Protein AF-A0A7K2Z9U0-F1 (afdb_monomer_lite)

Sequence (173 aa):
MNDYDVPRGIDVLRVFCGPDGRHGNALGVVRDGRSHPDDASRQQLTRQLGFSETVFVDDPERGRVDIHTPGLRLPFAGHPLVGAAWLLDLEILELAVGDVFARQDGEFTWITARPEWAPPRMFQQYATADEVEALPGPPPGEGWLYAWAWEDEAAGRVRARAFPRRGEGIVED

pLDDT: mean 91.59, std 11.06, range [41.56, 98.62]

Foldseek 3Di:
DDPDDDDPQKDWDFFPADPVRDDGFIEIERNDLVVQVDPVSVLVRLLVRQGQKYKYQNDLVQQEIWMDHNVGTAQDDARNSQVSCVVSVDQWHQGPVGIWGWDDDPPGIDIDDDPVSDDDEAEAEDADLVVQVPDPADDDDDAKYKYKYDPDVVVPDMRIDIHRVPPPPRDDD

Secondary structure (DSSP, 8-state):
--SS---TTEEEEEES--TTS---EEEEEES-GGGS-SHHHHHHHHHHH--SEEEEEEETTTTEEEEE-SS-EES--HHHHHHHHHHHT-SEEEETTEEEEEEEETTEEEEE--GGGSPP-EEEE-S-HHHHHT-SSPPS-SS-EEEEEEEETTTTEEEEEEE---TT-----

Structure (mmCIF, N/CA/C/O backbone):
data_AF-A0A7K2Z9U0-F1
#
_entry.id   AF-A0A7K2Z9U0-F1
#
loop_
_atom_site.group_PDB
_atom_site.id
_atom_site.type_symbol
_atom_site.label_atom_id
_atom_site.label_alt_id
_atom_site.label_comp_id
_atom_site.label_asym_id
_atom_site.label_entity_id
_atom_site.label_seq_id
_atom_site.pdbx_PDB_ins_code
_atom_site.Cartn_x
_atom_site.Cartn_y
_atom_site.Cartn_z
_atom_site.occupancy
_atom_site.B_iso_or_equiv
_atom_site.auth_seq_id
_atom_site.auth_comp_id
_atom_site.auth_asym_id
_atom_site.auth_atom_id
_atom_site.pdbx_PDB_model_num
ATOM 1 N N . MET A 1 1 ? -2.744 -19.989 11.185 1.00 42.38 1 MET A N 1
ATOM 2 C CA . MET A 1 1 ? -2.202 -19.481 12.463 1.00 42.38 1 MET A CA 1
ATOM 3 C C . MET A 1 1 ? -1.191 -18.430 12.051 1.00 42.38 1 MET A C 1
ATOM 5 O O . MET A 1 1 ? -0.433 -18.728 11.143 1.00 42.38 1 MET A O 1
ATOM 9 N N . ASN A 1 2 ? -1.294 -17.194 12.535 1.00 52.12 2 ASN A N 1
ATOM 10 C CA . ASN A 1 2 ? -0.408 -16.131 12.060 1.00 52.12 2 ASN A CA 1
ATOM 11 C C . ASN A 1 2 ? 1.018 -16.437 12.530 1.00 52.12 2 ASN A C 1
ATOM 13 O O . ASN A 1 2 ? 1.211 -16.621 13.727 1.00 52.12 2 ASN A O 1
ATOM 17 N N . ASP A 1 3 ? 1.992 -16.492 11.622 1.00 69.38 3 ASP A N 1
ATOM 18 C CA . ASP A 1 3 ? 3.403 -16.773 11.955 1.00 69.38 3 ASP A CA 1
ATOM 19 C C . ASP A 1 3 ? 4.102 -15.589 12.656 1.00 69.38 3 ASP A C 1
ATOM 21 O O . ASP A 1 3 ? 5.313 -15.599 12.868 1.00 69.38 3 ASP A O 1
ATOM 25 N N . TYR A 1 4 ? 3.344 -14.549 13.005 1.00 79.25 4 TYR A N 1
ATOM 26 C CA . TYR A 1 4 ? 3.833 -13.306 13.578 1.00 79.25 4 TYR A CA 1
ATOM 27 C C . TYR A 1 4 ? 3.432 -13.198 15.049 1.00 79.25 4 TYR A C 1
ATOM 29 O O . TYR A 1 4 ? 2.248 -13.277 15.385 1.00 79.25 4 TYR A O 1
ATOM 37 N N . ASP A 1 5 ? 4.420 -12.970 15.913 1.00 85.75 5 ASP A N 1
ATOM 38 C CA . ASP A 1 5 ? 4.206 -12.617 17.316 1.00 85.75 5 ASP A CA 1
ATOM 39 C C . ASP A 1 5 ? 3.892 -11.117 17.409 1.00 85.75 5 ASP A C 1
ATOM 41 O O . ASP A 1 5 ? 4.792 -10.276 17.428 1.00 85.75 5 ASP A O 1
ATOM 45 N N . VAL A 1 6 ? 2.601 -10.774 17.368 1.00 90.00 6 VAL A N 1
ATOM 46 C CA . VAL A 1 6 ? 2.119 -9.387 17.442 1.00 90.00 6 VAL A CA 1
ATOM 47 C C . VAL A 1 6 ? 1.250 -9.159 18.681 1.00 90.00 6 VAL A C 1
ATOM 49 O O . VAL A 1 6 ? 0.545 -10.074 19.123 1.00 90.00 6 VAL A O 1
ATOM 52 N N . PRO A 1 7 ? 1.245 -7.934 19.244 1.00 90.00 7 PRO A N 1
ATOM 53 C CA . PRO A 1 7 ? 0.339 -7.566 20.325 1.00 90.00 7 PRO A CA 1
ATOM 54 C C . PRO A 1 7 ? -1.133 -7.881 20.024 1.00 90.00 7 PRO A C 1
ATOM 56 O O . PRO A 1 7 ? -1.594 -7.845 18.882 1.00 90.00 7 PRO A O 1
ATOM 59 N N . ARG A 1 8 ? -1.912 -8.137 21.082 1.00 90.56 8 ARG A N 1
ATOM 60 C CA . ARG A 1 8 ? -3.360 -8.362 20.971 1.00 90.56 8 ARG A CA 1
ATOM 61 C C . ARG A 1 8 ? -4.047 -7.158 20.316 1.00 90.56 8 ARG A C 1
ATOM 63 O O . ARG A 1 8 ? -3.760 -6.020 20.664 1.00 90.56 8 ARG A O 1
ATOM 70 N N . GLY A 1 9 ? -5.024 -7.429 19.450 1.00 92.62 9 GLY A N 1
ATOM 71 C CA . GLY A 1 9 ? -5.775 -6.388 18.734 1.00 92.62 9 GLY A CA 1
ATOM 72 C C . GLY A 1 9 ? -5.157 -5.997 17.390 1.00 92.62 9 GLY A C 1
ATOM 73 O O . GLY A 1 9 ? -5.664 -5.082 16.743 1.00 92.62 9 GLY A O 1
ATOM 74 N N . ILE A 1 10 ? -4.101 -6.703 16.977 1.00 96.81 10 ILE A N 1
ATOM 75 C CA . ILE A 1 10 ? -3.460 -6.561 15.675 1.00 96.81 10 ILE A CA 1
ATOM 76 C C . ILE A 1 10 ? -3.668 -7.852 14.884 1.00 96.81 10 ILE A C 1
ATOM 78 O O . ILE A 1 10 ? -3.325 -8.939 15.352 1.00 96.81 10 ILE A O 1
ATOM 82 N N . ASP A 1 11 ? -4.223 -7.730 13.685 1.00 97.06 11 ASP A N 1
ATOM 83 C CA . ASP A 1 11 ? -4.219 -8.798 12.692 1.00 97.06 11 ASP A CA 1
ATOM 84 C C . ASP A 1 11 ? -3.016 -8.614 11.771 1.00 97.06 11 ASP A C 1
ATOM 86 O O . ASP A 1 11 ? -2.611 -7.492 11.468 1.00 97.06 11 ASP A O 1
ATOM 90 N N . VAL A 1 12 ? -2.462 -9.724 11.293 1.00 95.94 12 VAL A N 1
ATOM 91 C CA . VAL A 1 12 ? -1.484 -9.704 10.201 1.00 95.94 12 VAL A CA 1
ATOM 92 C C . VAL A 1 12 ? -2.087 -10.432 9.019 1.00 95.94 12 VAL A C 1
ATOM 94 O O . VAL A 1 12 ? -2.545 -11.567 9.159 1.00 95.94 12 VAL A O 1
ATOM 97 N N . LEU A 1 13 ? -2.120 -9.758 7.877 1.00 94.44 13 LEU A N 1
ATOM 98 C CA . LEU A 1 13 ? -2.610 -10.294 6.615 1.00 94.44 13 LEU A CA 1
ATOM 99 C C . LEU A 1 13 ? -1.431 -10.543 5.680 1.00 94.44 13 LEU A C 1
ATOM 101 O O . LEU A 1 13 ? -0.396 -9.892 5.796 1.00 94.44 13 LEU A O 1
ATOM 105 N N . ARG A 1 14 ? -1.616 -11.426 4.700 1.00 94.12 14 ARG A N 1
ATOM 106 C CA . ARG A 1 14 ? -0.802 -11.431 3.481 1.00 94.12 14 ARG A CA 1
ATOM 107 C C . ARG A 1 14 ? -1.699 -11.081 2.301 1.00 94.12 14 ARG A C 1
ATOM 109 O O . ARG A 1 14 ? -2.626 -11.822 1.982 1.00 94.12 14 ARG A O 1
ATOM 116 N N . VAL A 1 15 ? -1.445 -9.938 1.677 1.00 95.50 15 VAL A N 1
ATOM 117 C CA . VAL A 1 15 ? -2.241 -9.423 0.555 1.00 95.50 15 VAL A CA 1
ATOM 118 C C . VAL A 1 15 ? -1.604 -9.854 -0.766 1.00 95.50 15 VAL A C 1
ATOM 120 O O . VAL A 1 15 ? -0.383 -9.804 -0.899 1.00 95.50 15 VAL A O 1
ATOM 123 N N . PHE A 1 16 ? -2.426 -10.256 -1.742 1.00 94.00 16 PHE A N 1
ATOM 124 C CA . PHE A 1 16 ? -1.996 -10.785 -3.050 1.00 94.00 16 PHE A CA 1
ATOM 125 C C . PHE A 1 16 ? -1.185 -12.089 -2.965 1.00 94.00 16 PHE A C 1
ATOM 127 O O . PHE A 1 16 ? -0.144 -12.240 -3.605 1.00 94.00 16 PHE A O 1
ATOM 134 N N . CYS A 1 17 ? -1.665 -13.039 -2.160 1.00 91.94 17 CYS A N 1
ATOM 135 C CA . CYS A 1 17 ? -1.097 -14.385 -2.105 1.00 91.94 17 CYS A CA 1
ATOM 136 C C . CYS A 1 17 ? -1.397 -15.186 -3.376 1.00 91.94 17 CYS A C 1
ATOM 138 O O . CYS A 1 17 ? -2.425 -14.986 -4.025 1.00 91.94 17 CYS A O 1
ATOM 140 N N . GLY A 1 18 ? -0.521 -16.142 -3.685 1.00 88.56 18 GLY A N 1
ATOM 141 C CA . GLY A 1 18 ? -0.807 -17.182 -4.667 1.00 88.56 18 GLY A CA 1
ATOM 142 C C . GLY A 1 18 ? -1.897 -18.155 -4.184 1.00 88.56 18 GLY A C 1
ATOM 143 O O . GLY A 1 18 ? -2.246 -18.156 -3.000 1.00 88.56 18 GLY A O 1
ATOM 144 N N . PRO A 1 19 ? -2.410 -19.032 -5.068 1.00 86.50 19 PRO A N 1
ATOM 145 C CA . PRO A 1 19 ? -3.456 -20.009 -4.730 1.00 86.50 19 PRO A CA 1
ATOM 146 C C . PRO A 1 19 ? -3.069 -20.996 -3.616 1.00 86.50 19 PRO A C 1
ATOM 148 O O . PRO A 1 19 ? -3.927 -21.609 -2.991 1.00 86.50 19 PRO A O 1
ATOM 151 N N . ASP A 1 20 ? -1.771 -21.169 -3.376 1.00 88.50 20 ASP A N 1
ATOM 152 C CA . ASP A 1 20 ? -1.195 -21.995 -2.314 1.00 88.50 20 ASP A CA 1
ATOM 153 C C . ASP A 1 20 ? -1.015 -21.234 -0.985 1.00 88.50 20 ASP A C 1
ATOM 155 O O . ASP A 1 20 ? -0.434 -21.766 -0.038 1.00 88.50 20 ASP A O 1
ATOM 159 N N . GLY A 1 21 ? -1.485 -19.984 -0.910 1.00 83.88 21 GLY A N 1
ATOM 160 C CA . GLY A 1 21 ? -1.340 -19.104 0.249 1.00 83.88 21 GLY A CA 1
ATOM 161 C C . GLY A 1 21 ? 0.080 -18.574 0.460 1.00 83.88 21 GLY A C 1
ATOM 162 O O . GLY A 1 21 ? 0.344 -17.929 1.475 1.00 83.88 21 GLY A O 1
ATOM 163 N N . ARG A 1 22 ? 1.009 -18.839 -0.467 1.00 85.19 22 ARG A N 1
ATOM 164 C CA . ARG A 1 22 ? 2.382 -18.332 -0.398 1.00 85.19 22 ARG A CA 1
ATOM 165 C C . ARG A 1 22 ? 2.491 -16.953 -1.045 1.00 85.19 22 ARG A C 1
ATOM 167 O O . ARG A 1 22 ? 1.602 -16.512 -1.772 1.00 85.19 22 ARG A O 1
ATOM 174 N N . HIS A 1 23 ? 3.644 -16.315 -0.841 1.00 88.06 23 HIS A N 1
ATOM 175 C CA . HIS A 1 23 ? 3.963 -14.985 -1.371 1.00 88.06 23 HIS A CA 1
ATOM 176 C C . HIS A 1 23 ? 3.058 -13.894 -0.765 1.00 88.06 23 HIS A C 1
ATOM 178 O O . HIS A 1 23 ? 2.632 -14.014 0.387 1.00 88.06 23 HIS A O 1
ATOM 184 N N . GLY A 1 24 ? 2.833 -12.808 -1.504 1.00 90.62 24 GLY A N 1
ATOM 185 C CA . GLY A 1 24 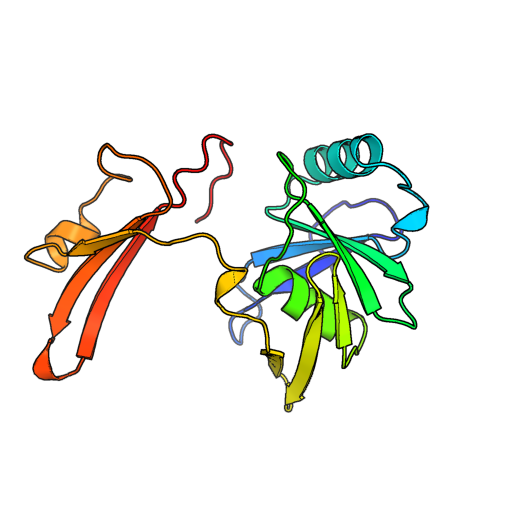? 2.073 -11.652 -1.040 1.00 90.62 24 GLY A CA 1
ATOM 186 C C . GLY A 1 24 ? 2.844 -10.748 -0.075 1.00 90.62 24 GLY A C 1
ATOM 187 O O . GLY A 1 24 ? 3.928 -11.081 0.408 1.00 90.62 24 GLY A O 1
ATOM 188 N N . ASN A 1 25 ? 2.261 -9.584 0.204 1.00 92.19 25 ASN A N 1
ATOM 189 C CA . ASN A 1 25 ? 2.840 -8.574 1.084 1.00 92.19 25 ASN A CA 1
ATOM 190 C C . ASN A 1 25 ? 2.203 -8.649 2.478 1.00 92.19 25 ASN A C 1
ATOM 192 O O . ASN A 1 25 ? 0.975 -8.692 2.596 1.00 92.19 25 ASN A O 1
ATOM 196 N N . ALA A 1 26 ? 3.037 -8.705 3.516 1.00 94.19 26 ALA A N 1
ATOM 197 C CA . ALA A 1 26 ? 2.578 -8.746 4.896 1.00 94.19 26 ALA A CA 1
ATOM 198 C C . ALA A 1 26 ? 2.053 -7.369 5.322 1.00 94.19 26 ALA A C 1
ATOM 200 O O . ALA A 1 26 ? 2.719 -6.360 5.126 1.00 94.19 26 ALA A O 1
ATOM 201 N N . LEU A 1 27 ? 0.877 -7.343 5.940 1.00 96.88 27 LEU A N 1
ATOM 202 C CA . LEU A 1 27 ? 0.201 -6.120 6.359 1.00 96.88 27 LEU A CA 1
ATOM 203 C C . LEU A 1 27 ? -0.224 -6.231 7.819 1.00 96.88 27 LEU A C 1
ATOM 205 O O . LEU A 1 27 ? -1.000 -7.124 8.161 1.00 96.88 27 LEU A O 1
ATOM 209 N N . GLY A 1 28 ? 0.215 -5.291 8.656 1.00 97.75 28 GLY A N 1
ATOM 210 C CA . GLY A 1 28 ? -0.333 -5.125 10.002 1.00 97.75 28 GLY A CA 1
ATOM 211 C C . GLY A 1 28 ? -1.648 -4.343 9.974 1.00 97.75 28 GLY A C 1
ATOM 212 O O . GLY A 1 28 ? -1.733 -3.305 9.321 1.00 97.75 28 GLY A O 1
ATOM 213 N N . VAL A 1 29 ? -2.668 -4.797 10.703 1.00 98.44 29 VAL A N 1
ATOM 214 C CA . VAL A 1 29 ? -3.936 -4.073 10.874 1.00 98.44 29 VAL A CA 1
ATOM 215 C C . VAL A 1 29 ? -4.264 -3.940 12.357 1.00 98.44 29 VAL A C 1
ATOM 217 O O . VAL A 1 29 ? -4.565 -4.922 13.028 1.00 98.44 29 VAL A O 1
ATOM 220 N N . VAL A 1 30 ? -4.222 -2.714 12.873 1.00 98.38 30 VAL A N 1
ATOM 221 C CA . VAL A 1 30 ? -4.562 -2.372 14.259 1.00 98.38 30 VAL A CA 1
ATOM 222 C C . VAL A 1 30 ? -6.061 -2.084 14.340 1.00 98.38 30 VAL A C 1
ATOM 224 O O . VAL A 1 30 ? -6.525 -1.062 13.831 1.00 98.38 30 VAL A O 1
ATOM 227 N N . ARG A 1 31 ? -6.828 -2.974 14.987 1.00 96.88 31 ARG A N 1
ATOM 228 C CA . ARG A 1 31 ? -8.304 -2.898 15.016 1.00 96.88 31 ARG A CA 1
ATOM 229 C C . ARG A 1 31 ? -8.867 -1.701 15.783 1.00 96.88 31 ARG A C 1
ATOM 231 O O . ARG A 1 31 ? -9.983 -1.286 15.494 1.00 96.88 31 ARG A O 1
ATOM 238 N N . ASP A 1 32 ? -8.132 -1.182 16.766 1.00 96.69 32 ASP A N 1
ATOM 239 C CA . ASP A 1 32 ? -8.508 0.018 17.525 1.00 96.69 32 ASP A CA 1
ATOM 240 C C . ASP A 1 32 ? -7.426 1.092 17.387 1.00 96.69 32 ASP A C 1
ATOM 242 O O . ASP A 1 32 ? -6.609 1.312 18.284 1.00 96.69 32 ASP A O 1
ATOM 246 N N . GLY A 1 33 ? -7.411 1.767 16.237 1.00 97.12 33 GLY A N 1
ATOM 247 C CA . GLY A 1 33 ? -6.464 2.837 15.922 1.00 97.12 33 GLY A CA 1
ATOM 248 C C . GLY A 1 33 ? -6.532 4.023 16.885 1.00 97.12 33 GLY A C 1
ATOM 249 O O . GLY A 1 33 ? -5.535 4.718 17.086 1.00 97.12 33 GLY A O 1
ATOM 250 N N . ARG A 1 34 ? -7.667 4.213 17.570 1.00 96.00 34 ARG A N 1
ATOM 251 C CA . ARG A 1 34 ? -7.861 5.291 18.554 1.00 96.00 34 ARG A CA 1
ATOM 252 C C . ARG A 1 34 ? -7.063 5.086 19.839 1.00 96.00 34 ARG A C 1
ATOM 254 O O . ARG A 1 34 ? -6.818 6.059 20.547 1.00 96.00 34 ARG A O 1
ATOM 261 N N . SER A 1 35 ? -6.626 3.858 20.123 1.00 96.44 35 SER A N 1
ATOM 262 C CA . SER A 1 35 ? -5.674 3.586 21.209 1.00 96.44 35 SER A CA 1
ATOM 263 C C . SER A 1 35 ? -4.273 4.169 20.941 1.00 96.44 35 SER A C 1
ATOM 265 O O . SER A 1 35 ? -3.484 4.316 21.872 1.00 96.44 35 SER A O 1
ATOM 267 N N . HIS A 1 36 ? -4.006 4.584 19.694 1.00 97.06 36 HIS A N 1
ATOM 268 C CA . HIS A 1 36 ? -2.817 5.307 19.239 1.00 97.06 36 HIS A CA 1
ATOM 269 C C . HIS A 1 36 ? -3.236 6.672 18.653 1.00 97.06 36 HIS A C 1
ATOM 271 O O . HIS A 1 36 ? -3.307 6.830 17.430 1.00 97.06 36 HIS A O 1
ATOM 277 N N . PRO A 1 37 ? -3.599 7.653 19.501 1.00 93.75 37 PRO A N 1
ATOM 278 C CA . PRO A 1 37 ? -4.286 8.875 19.072 1.00 93.75 37 PRO A CA 1
ATOM 279 C C . PRO A 1 37 ? -3.393 9.877 18.326 1.00 93.75 37 PRO A C 1
ATOM 281 O O . PRO A 1 37 ? -3.912 10.803 17.705 1.00 93.75 37 PRO A O 1
ATOM 284 N N . ASP A 1 38 ? -2.071 9.721 18.395 1.00 95.38 38 ASP A N 1
ATOM 285 C CA . ASP A 1 38 ? -1.103 10.628 17.779 1.00 95.38 38 ASP A CA 1
ATOM 286 C C . ASP A 1 38 ? -0.107 9.903 16.859 1.00 95.38 38 ASP A C 1
ATOM 288 O O . ASP A 1 38 ? 0.151 8.704 16.996 1.00 95.38 38 ASP A O 1
ATOM 292 N N . ASP A 1 39 ? 0.470 10.657 15.918 1.00 94.88 39 ASP A N 1
ATOM 293 C CA . ASP A 1 39 ? 1.419 10.155 14.915 1.00 94.88 39 ASP A CA 1
ATOM 294 C C . ASP A 1 39 ? 2.647 9.488 15.555 1.00 94.88 39 ASP A C 1
ATOM 296 O O . ASP A 1 39 ? 3.106 8.448 15.088 1.00 94.88 39 ASP A O 1
ATOM 300 N N . ALA A 1 40 ? 3.138 10.021 16.679 1.00 96.56 40 ALA A N 1
ATOM 301 C CA . ALA A 1 40 ? 4.309 9.479 17.360 1.00 96.56 40 ALA A CA 1
ATOM 302 C C . ALA A 1 40 ? 4.049 8.064 17.901 1.00 96.56 40 ALA A C 1
ATOM 304 O O . ALA A 1 40 ? 4.883 7.175 17.714 1.00 96.56 40 ALA A O 1
ATOM 305 N N . SER A 1 41 ? 2.888 7.836 18.519 1.00 97.50 41 SER A N 1
ATOM 306 C CA . SER A 1 41 ? 2.467 6.532 19.033 1.00 97.50 41 SER A CA 1
ATOM 307 C C . SER A 1 41 ? 2.244 5.507 17.915 1.00 97.50 41 SER A C 1
ATOM 309 O O . SER A 1 41 ? 2.642 4.348 18.064 1.00 97.50 41 SER A O 1
ATOM 311 N N . ARG A 1 42 ? 1.686 5.929 16.769 1.00 97.94 42 ARG A N 1
ATOM 312 C CA . ARG A 1 42 ? 1.523 5.080 15.575 1.00 97.94 42 ARG A CA 1
ATOM 313 C C . ARG A 1 42 ? 2.879 4.704 14.987 1.00 97.94 42 ARG A C 1
ATOM 315 O O . ARG A 1 42 ? 3.149 3.521 14.796 1.00 97.94 42 ARG A O 1
ATOM 322 N N . GLN A 1 43 ? 3.773 5.680 14.813 1.00 97.06 43 GLN A N 1
ATOM 323 C CA . GLN A 1 43 ? 5.126 5.455 14.296 1.00 97.06 43 GLN A CA 1
ATOM 324 C C . GLN A 1 43 ? 6.008 4.626 15.223 1.00 97.06 43 GLN A C 1
ATOM 326 O O . GLN A 1 43 ? 6.896 3.904 14.769 1.00 97.06 43 GLN A O 1
ATOM 331 N N . GLN A 1 44 ? 5.814 4.722 16.535 1.00 96.62 44 GLN A N 1
ATOM 332 C CA . GLN A 1 44 ? 6.504 3.838 17.463 1.00 96.62 44 GLN A CA 1
ATOM 333 C C . GLN A 1 44 ? 6.077 2.382 17.245 1.00 96.62 44 GLN A C 1
ATOM 335 O O . GLN A 1 44 ? 6.942 1.509 17.173 1.00 96.62 44 GLN A O 1
ATOM 340 N N . LEU A 1 45 ? 4.772 2.129 17.099 1.00 96.88 45 LEU A N 1
ATOM 341 C CA . LEU A 1 45 ? 4.253 0.788 16.858 1.00 96.88 45 LEU A CA 1
ATOM 342 C C . LEU A 1 45 ? 4.702 0.240 15.498 1.00 96.88 45 LEU A C 1
ATOM 344 O O . LEU A 1 45 ? 5.187 -0.885 15.442 1.00 96.88 45 LEU A O 1
ATOM 348 N N . THR A 1 46 ? 4.620 1.017 14.414 1.00 96.56 46 THR A N 1
ATOM 349 C CA . THR A 1 46 ? 5.021 0.527 13.082 1.00 96.56 46 THR A CA 1
ATOM 350 C C . THR A 1 46 ? 6.492 0.118 13.028 1.00 96.56 46 THR A C 1
ATOM 352 O O . THR A 1 46 ? 6.818 -0.918 12.452 1.00 96.56 46 THR A O 1
ATOM 355 N N . ARG A 1 47 ? 7.384 0.851 13.709 1.00 95.12 47 ARG A N 1
ATOM 356 C CA . ARG A 1 47 ? 8.800 0.467 13.853 1.00 95.12 47 ARG A CA 1
ATOM 357 C C . ARG A 1 47 ? 9.005 -0.804 14.671 1.00 95.12 47 ARG A C 1
ATOM 359 O O . ARG A 1 47 ? 9.936 -1.546 14.384 1.00 95.12 47 ARG A O 1
ATOM 366 N N . GLN A 1 48 ? 8.177 -1.041 15.688 1.00 94.38 48 GLN A N 1
ATOM 367 C CA . GLN A 1 48 ? 8.233 -2.278 16.474 1.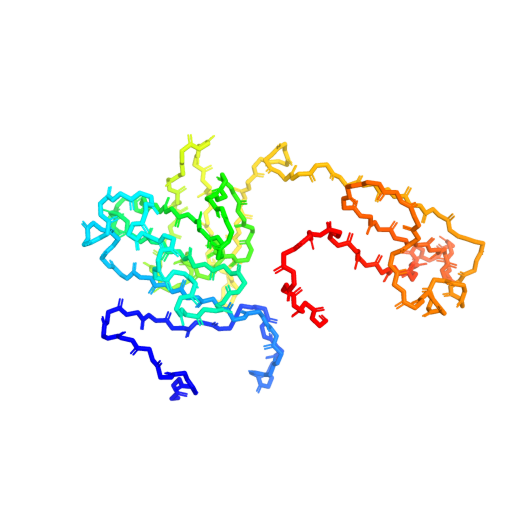00 94.38 48 GLN A CA 1
ATOM 368 C C . GLN A 1 48 ? 7.746 -3.482 15.666 1.00 94.38 48 GLN A C 1
ATOM 370 O O . GLN A 1 48 ? 8.337 -4.552 15.765 1.00 94.38 48 GLN A O 1
ATOM 375 N N . LEU A 1 49 ? 6.687 -3.304 14.870 1.00 93.88 49 LEU A N 1
ATOM 376 C CA . LEU A 1 49 ? 6.112 -4.364 14.045 1.00 93.88 49 LEU A CA 1
ATOM 377 C C . LEU A 1 49 ? 6.988 -4.706 12.833 1.00 93.88 49 LEU A C 1
ATOM 379 O O . LEU A 1 49 ? 7.078 -5.869 12.451 1.00 93.88 49 LEU A O 1
ATOM 383 N N . GLY A 1 50 ? 7.625 -3.705 12.219 1.00 91.81 50 GLY A N 1
ATOM 384 C CA . GLY A 1 50 ? 8.553 -3.903 11.102 1.00 91.81 50 GLY A CA 1
ATOM 385 C C . GLY A 1 50 ? 7.901 -4.317 9.777 1.00 91.81 50 GLY A C 1
ATOM 386 O O . GLY A 1 50 ? 8.614 -4.719 8.861 1.00 91.81 50 GLY A O 1
ATOM 387 N N . PHE A 1 51 ? 6.573 -4.225 9.651 1.00 94.06 51 PHE A N 1
ATOM 388 C CA . PHE A 1 51 ? 5.886 -4.416 8.371 1.00 94.06 51 PHE A CA 1
ATOM 389 C C . PHE A 1 51 ? 6.149 -3.239 7.421 1.00 94.06 51 PHE A C 1
ATOM 391 O O . PHE A 1 51 ? 6.407 -2.118 7.862 1.00 94.06 51 PHE A O 1
ATOM 398 N N . SER A 1 52 ? 6.052 -3.500 6.116 1.00 91.50 52 SER A N 1
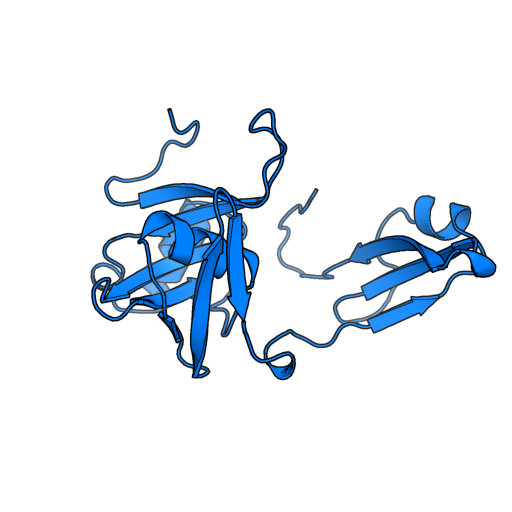ATOM 399 C CA . SER A 1 52 ? 6.121 -2.498 5.042 1.00 91.50 52 SER A CA 1
ATOM 400 C C . SER A 1 52 ? 5.107 -1.371 5.272 1.00 91.50 52 SER A C 1
ATOM 402 O O . SER A 1 52 ? 5.455 -0.186 5.275 1.00 91.50 52 SER A O 1
ATOM 404 N N . GLU A 1 53 ? 3.870 -1.757 5.576 1.00 96.31 53 GLU A N 1
ATOM 405 C CA . GLU A 1 53 ? 2.777 -0.871 5.938 1.00 96.31 53 GLU A CA 1
ATOM 406 C C . GLU A 1 53 ? 1.955 -1.442 7.109 1.00 96.31 53 GLU A C 1
ATOM 408 O O . GLU A 1 53 ? 1.858 -2.650 7.340 1.00 96.31 53 GLU A O 1
ATOM 413 N N . THR A 1 54 ? 1.344 -0.544 7.879 1.00 98.25 54 THR A N 1
ATOM 414 C CA . THR A 1 54 ? 0.376 -0.849 8.937 1.00 98.25 54 THR A CA 1
ATOM 415 C C . THR A 1 54 ? -0.839 0.062 8.795 1.00 98.25 54 THR A C 1
ATOM 417 O O . THR A 1 54 ? -0.694 1.276 8.637 1.00 98.25 54 THR A O 1
ATOM 420 N N . VAL A 1 55 ? -2.035 -0.523 8.862 1.00 98.56 55 VAL A N 1
ATOM 421 C CA . VAL A 1 55 ? -3.317 0.191 8.846 1.00 98.56 55 VAL A CA 1
ATOM 422 C C . VAL A 1 55 ? -3.851 0.332 10.267 1.00 98.56 55 VAL A C 1
ATOM 424 O O . VAL A 1 55 ? -3.945 -0.651 10.999 1.00 98.56 55 VAL A O 1
ATOM 427 N N . PHE A 1 56 ? -4.247 1.542 10.643 1.00 98.62 56 PHE A N 1
ATOM 428 C CA . PHE A 1 56 ? -4.936 1.845 11.894 1.00 98.62 56 PHE A CA 1
ATOM 429 C C . PHE A 1 56 ? -6.414 2.086 11.603 1.00 98.62 56 PHE A C 1
ATOM 431 O O . PHE A 1 56 ? -6.751 2.950 10.798 1.00 98.62 56 PHE A O 1
ATOM 438 N N . VAL A 1 57 ? -7.297 1.324 12.249 1.00 98.50 57 VAL A N 1
ATOM 439 C CA . VAL A 1 57 ? -8.748 1.447 12.067 1.00 98.50 57 VAL A CA 1
ATOM 440 C C . VAL A 1 57 ? -9.303 2.414 13.107 1.00 98.50 57 VAL A C 1
ATOM 442 O O . VAL A 1 57 ? -9.397 2.088 14.288 1.00 98.50 57 VAL A O 1
ATOM 445 N N . ASP A 1 58 ? -9.659 3.619 12.675 1.00 98.00 58 ASP A N 1
ATOM 446 C CA . ASP A 1 58 ? -10.125 4.693 13.557 1.00 98.00 58 ASP A CA 1
ATOM 447 C C . ASP A 1 58 ? -11.640 4.672 13.782 1.00 98.00 58 ASP A C 1
ATOM 449 O O . ASP A 1 58 ? -12.124 5.187 14.796 1.00 98.00 58 ASP A O 1
ATOM 453 N N . ASP A 1 59 ? -12.393 4.110 12.836 1.00 97.50 59 ASP A N 1
ATOM 454 C CA . ASP A 1 59 ? -13.838 3.886 12.923 1.00 97.50 59 ASP A CA 1
ATOM 455 C C . ASP A 1 59 ? -14.226 2.736 11.989 1.00 97.50 59 ASP A C 1
ATOM 457 O O . ASP A 1 59 ? -14.323 2.949 10.780 1.00 97.50 59 ASP A O 1
ATOM 461 N N . PRO A 1 60 ? -14.406 1.514 12.516 1.00 94.81 60 PRO A N 1
ATOM 462 C CA . PRO A 1 60 ? -14.723 0.357 11.689 1.00 94.81 60 PRO A CA 1
ATOM 463 C C . PRO A 1 60 ? -16.118 0.442 11.061 1.00 94.81 60 PRO A C 1
ATOM 465 O O . PRO A 1 60 ? -16.328 -0.172 10.027 1.00 94.81 60 PRO A O 1
ATOM 468 N N . GLU A 1 61 ? -17.060 1.196 11.640 1.00 93.44 61 GLU A N 1
ATOM 469 C CA . GLU A 1 61 ? -18.417 1.331 11.086 1.00 93.44 61 GLU A CA 1
ATOM 470 C C . GLU A 1 61 ? -18.434 2.252 9.863 1.00 93.44 61 GLU A C 1
ATOM 472 O O . GLU A 1 61 ? -19.176 2.009 8.914 1.00 93.44 61 GLU A O 1
ATOM 477 N N . ARG A 1 62 ? -17.602 3.301 9.872 1.00 94.94 62 ARG A N 1
ATOM 478 C CA . ARG A 1 62 ? -17.413 4.191 8.714 1.00 94.94 62 ARG A CA 1
ATOM 479 C C . ARG A 1 62 ? -16.316 3.746 7.750 1.00 94.94 62 ARG A C 1
ATOM 481 O O . ARG A 1 62 ? -16.186 4.320 6.677 1.00 94.94 62 ARG A O 1
ATOM 488 N N . GLY A 1 63 ? -15.483 2.785 8.143 1.00 96.81 63 GLY A N 1
ATOM 489 C CA . GLY A 1 63 ? -14.279 2.431 7.396 1.00 96.81 63 GLY A CA 1
ATOM 490 C C . GLY A 1 63 ? -13.194 3.512 7.435 1.00 96.81 63 GLY A C 1
ATOM 491 O O . GLY A 1 63 ? -12.377 3.595 6.520 1.00 96.81 63 GLY A O 1
ATOM 492 N N . ARG A 1 64 ? -13.157 4.355 8.478 1.00 98.50 64 ARG A N 1
ATOM 493 C CA . ARG A 1 64 ? -12.109 5.377 8.618 1.00 98.5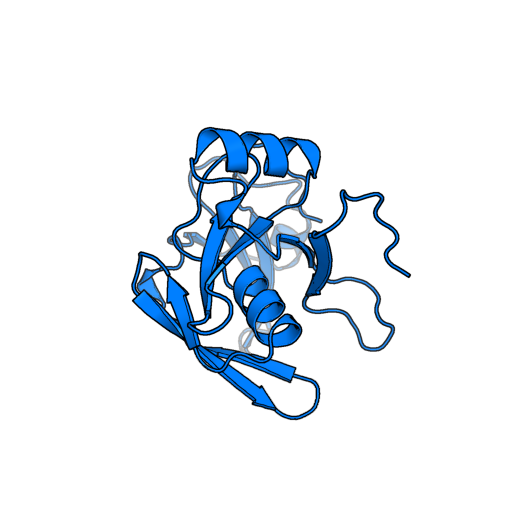0 64 ARG A CA 1
ATOM 494 C C . ARG A 1 64 ? -10.800 4.723 9.021 1.00 98.50 64 ARG A C 1
ATOM 496 O O . ARG A 1 64 ? -10.718 4.101 10.085 1.00 98.50 64 ARG A O 1
ATOM 503 N N . VAL A 1 65 ? -9.780 4.902 8.193 1.00 98.38 65 VAL A N 1
ATOM 504 C CA . VAL A 1 65 ? -8.476 4.264 8.372 1.00 98.38 65 VAL A CA 1
ATOM 505 C C . VAL A 1 65 ? -7.329 5.238 8.150 1.00 98.38 65 VAL A C 1
ATOM 507 O O . VAL A 1 65 ? -7.457 6.246 7.456 1.00 98.38 65 VAL 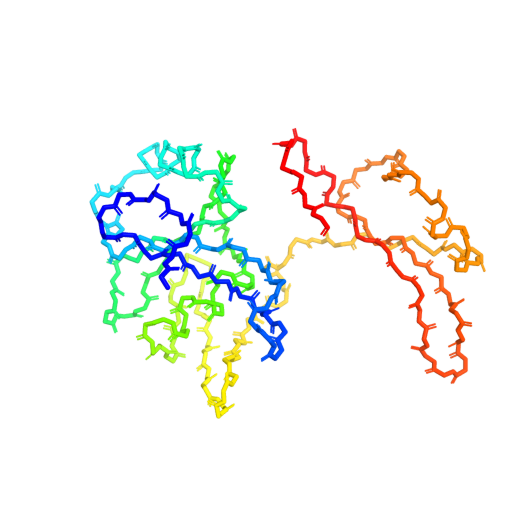A O 1
ATOM 510 N N . ASP A 1 66 ? -6.181 4.898 8.722 1.00 98.00 66 ASP A N 1
ATOM 511 C CA . ASP A 1 66 ? -4.926 5.610 8.520 1.00 98.00 66 ASP A CA 1
ATOM 512 C C . ASP A 1 66 ? -3.796 4.635 8.200 1.00 98.00 66 ASP A C 1
ATOM 514 O O . ASP A 1 66 ? -3.813 3.493 8.659 1.00 98.00 66 ASP A O 1
ATOM 518 N N . ILE A 1 67 ? -2.816 5.065 7.406 1.00 97.88 67 ILE A N 1
ATOM 519 C CA . ILE A 1 67 ? -1.774 4.178 6.873 1.00 97.88 67 ILE A CA 1
ATOM 520 C C . ILE A 1 67 ? -0.404 4.716 7.247 1.00 97.88 67 ILE A C 1
ATOM 522 O O . ILE A 1 67 ? -0.091 5.880 7.007 1.00 97.88 67 ILE A O 1
ATOM 526 N N . HIS A 1 68 ? 0.439 3.848 7.788 1.00 97.44 68 HIS A N 1
ATOM 527 C CA . HIS A 1 68 ? 1.783 4.200 8.218 1.00 97.44 68 HIS A CA 1
ATOM 528 C C . HIS A 1 68 ? 2.805 3.175 7.734 1.00 97.44 68 HIS A C 1
ATOM 530 O O . HIS A 1 68 ? 2.571 1.971 7.814 1.00 97.44 68 HIS A O 1
ATOM 536 N N . THR A 1 69 ? 3.961 3.658 7.287 1.00 95.06 69 THR A N 1
ATOM 537 C CA . THR A 1 69 ? 5.201 2.873 7.233 1.00 95.06 69 THR A CA 1
ATOM 538 C C . THR A 1 69 ? 5.990 3.090 8.532 1.00 95.06 69 THR A C 1
ATOM 540 O O . THR A 1 69 ? 5.672 3.997 9.311 1.00 95.06 69 THR A O 1
ATOM 543 N N . PRO A 1 70 ? 7.078 2.338 8.777 1.00 93.56 70 PRO A N 1
ATOM 544 C CA . PRO A 1 70 ? 8.006 2.640 9.873 1.00 93.56 70 PRO A CA 1
ATOM 545 C C . PRO A 1 70 ? 8.622 4.055 9.826 1.00 93.56 70 PRO A C 1
ATOM 547 O O . PRO A 1 70 ? 9.057 4.583 10.858 1.00 93.56 70 PRO A O 1
ATOM 550 N N . GLY A 1 71 ? 8.672 4.677 8.643 1.00 89.25 71 GLY A N 1
ATOM 551 C CA . GLY A 1 71 ? 9.256 6.003 8.432 1.00 89.25 71 GLY A CA 1
ATOM 552 C C . GLY A 1 71 ? 8.251 7.145 8.474 1.00 89.25 71 GLY A C 1
ATOM 553 O O . GLY A 1 71 ? 8.490 8.142 9.160 1.00 89.25 71 GLY A O 1
ATOM 554 N N . LEU A 1 72 ? 7.093 6.997 7.820 1.00 92.06 72 LEU A N 1
ATOM 555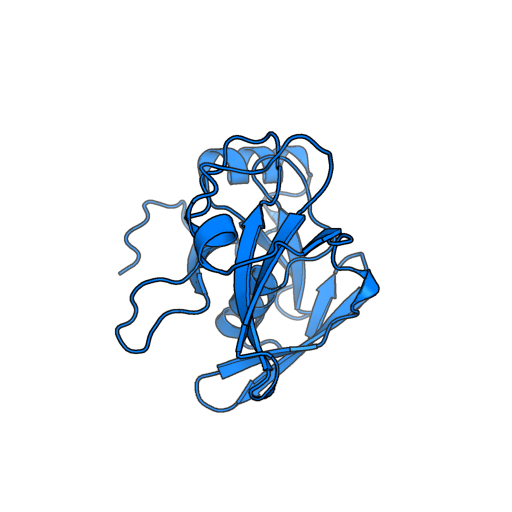 C CA . LEU A 1 72 ? 6.121 8.085 7.668 1.00 92.06 72 LEU A CA 1
ATOM 556 C C . LEU A 1 72 ? 4.665 7.621 7.548 1.00 92.06 72 LEU A C 1
ATOM 558 O O . LEU A 1 72 ? 4.371 6.479 7.199 1.00 92.06 72 LEU A O 1
ATOM 562 N N . ARG A 1 73 ? 3.748 8.562 7.773 1.00 95.12 73 ARG A N 1
ATOM 563 C CA . ARG A 1 73 ? 2.328 8.422 7.449 1.00 95.12 73 ARG A CA 1
ATOM 564 C C . ARG A 1 73 ? 2.103 8.551 5.942 1.00 95.12 73 ARG A C 1
ATOM 566 O O . ARG A 1 73 ? 2.535 9.528 5.329 1.00 95.12 73 ARG A O 1
ATOM 573 N N . LEU A 1 74 ? 1.397 7.593 5.350 1.00 93.94 74 LEU A N 1
ATOM 574 C CA . LEU A 1 74 ? 1.046 7.600 3.935 1.00 93.94 74 LEU A CA 1
ATOM 575 C C . LEU A 1 74 ? -0.356 8.186 3.721 1.00 93.94 74 LEU A C 1
ATOM 577 O O . LEU A 1 74 ? -1.297 7.770 4.393 1.00 93.94 74 LEU A O 1
ATOM 581 N N . PRO A 1 75 ? -0.538 9.084 2.736 1.00 94.69 75 PRO A N 1
ATOM 582 C CA . PRO A 1 75 ? -1.871 9.548 2.359 1.00 94.69 75 PRO A CA 1
ATOM 583 C C . PRO A 1 75 ? -2.722 8.442 1.721 1.00 94.69 75 PRO A C 1
ATOM 585 O O . PRO A 1 75 ? -3.943 8.481 1.811 1.00 94.69 75 PRO A O 1
ATOM 588 N N . PHE A 1 76 ? -2.082 7.483 1.045 1.00 96.06 76 PHE A N 1
ATOM 589 C CA . PHE A 1 76 ? -2.724 6.389 0.325 1.00 96.06 76 PHE A CA 1
ATOM 590 C C . PHE A 1 76 ? -1.724 5.249 0.086 1.00 96.06 76 PHE A C 1
ATOM 592 O O . PHE A 1 76 ? -0.550 5.497 -0.204 1.00 96.06 76 PHE A O 1
ATOM 599 N N . ALA A 1 77 ? -2.200 4.005 0.142 1.00 94.88 77 ALA A N 1
ATOM 600 C CA . ALA A 1 77 ? -1.469 2.828 -0.314 1.00 94.88 77 ALA A CA 1
ATOM 601 C C . ALA A 1 77 ? -2.453 1.747 -0.783 1.00 94.88 77 ALA A C 1
ATOM 603 O O . ALA A 1 77 ? -3.440 1.467 -0.109 1.00 94.88 77 ALA A O 1
ATOM 604 N N . GLY A 1 78 ? -2.174 1.118 -1.929 1.00 95.31 78 GLY A N 1
ATOM 605 C CA . GLY A 1 78 ? -3.111 0.189 -2.568 1.00 95.31 78 GLY A CA 1
ATOM 606 C C . GLY A 1 78 ? -3.329 -1.111 -1.790 1.00 95.31 78 GLY A C 1
ATOM 607 O O . GLY A 1 78 ? -4.421 -1.354 -1.283 1.00 95.31 78 GLY A O 1
ATOM 608 N N . HIS A 1 79 ? -2.295 -1.952 -1.680 1.00 95.56 79 HIS A N 1
ATOM 609 C CA . HIS A 1 79 ? -2.427 -3.257 -1.020 1.00 95.56 79 HIS A CA 1
ATOM 610 C C . HIS A 1 79 ? -2.879 -3.166 0.454 1.00 95.56 79 HIS A C 1
ATOM 612 O O . HIS A 1 79 ? -3.682 -4.013 0.849 1.00 95.56 79 HIS A O 1
ATOM 618 N N . PRO A 1 80 ? -2.483 -2.149 1.257 1.00 97.56 80 PRO A N 1
ATOM 619 C CA . PRO A 1 80 ? -2.991 -2.005 2.618 1.00 97.56 80 PRO A CA 1
ATOM 620 C C . PRO A 1 80 ? -4.505 -1.809 2.660 1.00 97.56 80 PRO A C 1
ATOM 622 O O . PRO A 1 80 ? -5.186 -2.425 3.475 1.00 97.56 80 PRO A O 1
ATOM 625 N N . LEU A 1 81 ? -5.050 -1.010 1.739 1.00 98.06 81 LEU A N 1
ATOM 626 C CA . LEU A 1 81 ? -6.489 -0.768 1.658 1.00 98.06 81 LEU A CA 1
ATOM 627 C C . LEU A 1 81 ? -7.260 -1.969 1.113 1.00 98.06 81 LEU A C 1
ATOM 629 O O . LEU A 1 81 ? -8.352 -2.236 1.599 1.00 98.06 81 LEU A O 1
ATOM 633 N N . VAL A 1 82 ? -6.690 -2.736 0.175 1.00 98.19 82 VAL A N 1
ATOM 634 C CA . VAL A 1 82 ? -7.272 -4.027 -0.244 1.00 98.19 82 VAL A CA 1
ATOM 635 C C . VAL A 1 82 ? -7.374 -4.980 0.950 1.00 98.19 82 VAL A C 1
ATOM 637 O O . VAL A 1 82 ? -8.428 -5.571 1.176 1.00 98.19 82 VAL A O 1
ATOM 640 N N . GLY A 1 83 ? -6.300 -5.101 1.739 1.00 97.62 83 GLY A N 1
ATOM 641 C CA . GLY A 1 83 ? -6.276 -5.954 2.928 1.00 97.62 83 GLY A CA 1
ATOM 642 C C . GLY A 1 83 ? -7.264 -5.503 4.006 1.00 97.62 83 GLY A C 1
ATOM 643 O O . GLY A 1 83 ? -8.008 -6.326 4.536 1.00 97.62 83 GLY A O 1
ATOM 644 N N . ALA A 1 84 ? -7.319 -4.202 4.297 1.00 97.94 84 ALA A N 1
ATOM 645 C CA . ALA A 1 84 ? -8.257 -3.640 5.266 1.00 97.94 84 ALA A CA 1
ATOM 646 C C . ALA A 1 84 ? -9.721 -3.830 4.835 1.00 97.94 84 ALA A C 1
ATOM 648 O O . ALA A 1 84 ? -10.536 -4.269 5.643 1.00 97.94 84 ALA A O 1
ATOM 649 N N . ALA A 1 85 ? -10.039 -3.565 3.564 1.00 98.00 85 ALA A N 1
ATOM 650 C CA . ALA A 1 85 ? -11.377 -3.762 3.010 1.00 98.00 85 ALA A CA 1
ATOM 651 C C . ALA A 1 85 ? -11.831 -5.224 3.106 1.00 98.00 85 ALA A C 1
ATOM 653 O O . ALA A 1 85 ? -12.966 -5.497 3.485 1.00 98.00 85 ALA A O 1
ATOM 654 N N . TRP A 1 86 ? -10.930 -6.162 2.801 1.00 97.00 86 TRP A N 1
ATOM 655 C CA . TRP A 1 86 ? -11.190 -7.595 2.914 1.00 97.00 86 TRP A CA 1
ATOM 656 C C . TRP A 1 86 ? -11.419 -8.033 4.367 1.00 97.00 86 TRP A C 1
ATOM 658 O O . TRP A 1 86 ? -12.385 -8.733 4.652 1.00 97.00 86 TRP A O 1
ATOM 668 N N . LEU A 1 87 ? -10.556 -7.606 5.295 1.00 96.31 87 LEU A N 1
ATOM 669 C CA . LEU A 1 87 ? -10.628 -8.018 6.702 1.00 96.31 87 LEU A CA 1
ATOM 670 C C . LEU A 1 87 ? -11.881 -7.496 7.413 1.00 96.31 87 LEU A C 1
ATOM 672 O O . LEU A 1 87 ? -12.399 -8.160 8.314 1.00 96.31 87 LEU A O 1
ATOM 676 N N . LEU A 1 88 ? -12.300 -6.279 7.070 1.00 95.81 88 LEU A N 1
ATOM 677 C CA . LEU A 1 88 ? -13.384 -5.564 7.743 1.00 95.81 88 LEU A CA 1
ATOM 678 C C . LEU A 1 88 ? -14.718 -5.641 6.992 1.00 95.81 88 LEU A C 1
ATOM 680 O O . LEU A 1 88 ? -15.706 -5.138 7.515 1.00 95.81 88 LEU A O 1
ATOM 684 N N . ASP A 1 89 ? -14.740 -6.262 5.810 1.00 96.00 89 ASP A N 1
ATOM 685 C CA . ASP A 1 89 ? -15.909 -6.345 4.927 1.00 96.00 89 ASP A CA 1
ATOM 686 C C . ASP A 1 89 ? -16.509 -4.961 4.601 1.00 96.00 89 ASP A C 1
ATOM 688 O O . ASP A 1 89 ? -17.697 -4.700 4.778 1.00 96.00 89 ASP A O 1
ATOM 692 N N . LEU A 1 90 ? -15.642 -4.033 4.175 1.00 95.88 90 LEU A N 1
ATOM 693 C CA . LEU A 1 90 ? -16.006 -2.638 3.903 1.00 95.88 90 LEU A CA 1
ATOM 694 C C . LEU A 1 90 ? -16.244 -2.383 2.412 1.00 95.88 90 LEU A C 1
ATOM 696 O O . LEU A 1 90 ? -15.461 -2.816 1.568 1.00 95.88 90 LEU A O 1
ATOM 700 N N . GLU A 1 91 ? -17.260 -1.573 2.107 1.00 97.50 91 GLU A N 1
ATOM 701 C CA . GLU A 1 91 ? -17.514 -1.030 0.761 1.00 97.50 91 GLU A CA 1
ATOM 702 C C . GLU A 1 91 ? -16.861 0.345 0.537 1.00 97.50 91 GLU A C 1
ATOM 704 O O . GLU A 1 91 ? -16.664 0.775 -0.600 1.00 97.50 91 GLU A O 1
ATOM 709 N N . ILE A 1 92 ? -16.520 1.058 1.614 1.00 98.19 92 ILE A N 1
ATOM 710 C CA . ILE A 1 92 ? -15.887 2.381 1.574 1.00 98.19 92 ILE A CA 1
ATOM 711 C C . ILE A 1 92 ? -14.808 2.437 2.656 1.00 98.19 92 ILE A C 1
ATOM 713 O O . ILE A 1 92 ? -15.040 2.022 3.791 1.00 98.19 92 ILE A O 1
ATOM 717 N N . LEU A 1 93 ? -13.633 2.958 2.301 1.00 98.50 93 LEU A N 1
ATOM 718 C CA . LEU A 1 93 ? -12.593 3.350 3.247 1.00 98.50 93 LEU A CA 1
ATOM 719 C C . LEU A 1 93 ? -12.412 4.867 3.187 1.00 98.50 93 LEU A C 1
ATOM 721 O O . LEU A 1 93 ? -12.107 5.413 2.126 1.00 98.50 93 LEU A O 1
ATOM 725 N N . GLU A 1 94 ? -12.585 5.538 4.322 1.00 98.31 94 GLU A N 1
ATOM 726 C CA . GLU A 1 94 ? -12.408 6.986 4.450 1.00 98.31 94 GLU A CA 1
ATOM 727 C C . GLU A 1 94 ? -10.946 7.288 4.810 1.00 98.31 94 GLU A C 1
ATOM 729 O O . GLU A 1 94 ? -10.472 6.918 5.891 1.00 98.31 94 GLU A O 1
ATOM 734 N N . LEU A 1 95 ? -10.228 7.979 3.919 1.00 97.44 95 LEU A N 1
ATOM 735 C CA . LEU A 1 95 ? -8.877 8.487 4.167 1.00 97.44 95 LEU A CA 1
ATOM 736 C C . LEU A 1 95 ? -8.876 10.016 4.214 1.00 97.44 95 LEU A C 1
ATOM 738 O O . LEU A 1 95 ? -9.758 10.683 3.677 1.00 97.44 95 LEU A O 1
ATOM 742 N N . ALA A 1 96 ? -7.811 10.600 4.768 1.00 94.62 96 ALA A N 1
ATOM 743 C CA . ALA A 1 96 ? -7.632 12.055 4.784 1.00 94.62 96 ALA A CA 1
ATOM 744 C C . ALA A 1 96 ? -7.611 12.689 3.378 1.00 94.62 96 ALA A C 1
ATOM 746 O O . ALA A 1 96 ? -7.955 13.859 3.225 1.00 94.62 96 ALA A O 1
ATOM 747 N N . VAL A 1 97 ? -7.200 11.930 2.356 1.00 95.69 97 VAL A N 1
ATOM 748 C CA . VAL A 1 97 ? -7.177 12.388 0.957 1.00 95.69 97 VAL A CA 1
ATOM 749 C C . VAL A 1 97 ? -8.505 12.206 0.220 1.00 95.69 97 VAL A C 1
ATOM 751 O O . VAL A 1 97 ? -8.661 12.759 -0.870 1.00 95.69 97 VAL A O 1
ATOM 754 N N . GLY A 1 98 ? -9.457 11.478 0.807 1.00 97.25 98 GLY A N 1
ATOM 755 C CA . GLY A 1 98 ? -10.771 11.181 0.245 1.00 97.25 98 GLY A CA 1
ATOM 756 C C . GLY A 1 98 ? -11.137 9.699 0.327 1.00 97.25 98 GLY A C 1
ATOM 757 O O . GLY A 1 98 ? -10.369 8.876 0.826 1.00 97.25 98 GLY A O 1
ATOM 758 N N . ASP A 1 99 ? -12.315 9.374 -0.197 1.00 98.12 99 ASP A N 1
ATOM 759 C CA . ASP A 1 99 ? -12.892 8.034 -0.093 1.00 98.12 99 ASP A CA 1
ATOM 760 C C . ASP A 1 99 ? -12.319 7.071 -1.139 1.00 98.12 99 ASP A C 1
ATOM 762 O O . ASP A 1 99 ? -12.134 7.417 -2.313 1.00 98.12 99 ASP A O 1
ATOM 766 N N . VAL A 1 100 ? -12.085 5.833 -0.709 1.00 98.31 100 VAL A N 1
ATOM 767 C CA . VAL A 1 100 ? -11.735 4.692 -1.557 1.00 98.31 100 VAL A CA 1
ATOM 768 C C . VAL A 1 100 ? -12.901 3.721 -1.556 1.00 98.31 100 VAL A C 1
ATOM 770 O O . VAL A 1 100 ? -13.293 3.218 -0.508 1.00 98.31 100 VAL A O 1
ATOM 773 N N . PHE A 1 101 ? -13.435 3.426 -2.738 1.00 98.31 101 PHE A N 1
ATOM 774 C CA . PHE A 1 101 ? -14.517 2.456 -2.883 1.00 98.31 101 PHE A CA 1
ATOM 775 C C . PHE A 1 101 ? -13.938 1.056 -2.984 1.00 98.31 101 PHE A C 1
ATOM 777 O O . PHE A 1 101 ? -13.021 0.825 -3.774 1.00 98.31 101 PHE A O 1
ATOM 784 N N . ALA A 1 102 ? -14.495 0.125 -2.229 1.00 98.19 102 ALA A N 1
ATOM 785 C CA . ALA A 1 102 ? -14.137 -1.275 -2.249 1.00 98.19 102 ALA A CA 1
ATOM 786 C C . ALA A 1 102 ? -15.328 -2.132 -2.686 1.00 98.19 102 ALA A C 1
ATOM 788 O O . ALA A 1 102 ? -16.488 -1.785 -2.479 1.00 98.19 102 ALA A O 1
ATOM 789 N N . ARG A 1 103 ? -15.036 -3.259 -3.331 1.00 97.81 103 ARG A N 1
ATOM 790 C CA . ARG A 1 103 ? -16.037 -4.282 -3.648 1.00 97.81 103 ARG A CA 1
ATOM 791 C C . ARG A 1 103 ? -15.426 -5.664 -3.513 1.00 97.81 103 ARG A C 1
ATOM 793 O O . ARG A 1 103 ? -14.260 -5.861 -3.867 1.00 97.81 103 ARG A O 1
ATOM 800 N N . GLN A 1 104 ? -16.236 -6.616 -3.074 1.00 95.38 104 GLN A N 1
ATOM 801 C CA . GLN A 1 104 ? -15.890 -8.031 -3.118 1.00 95.38 104 GLN A CA 1
ATOM 802 C C . GLN A 1 104 ? -16.461 -8.685 -4.379 1.00 95.38 104 GLN A C 1
ATOM 804 O O . GLN A 1 104 ? -17.532 -8.320 -4.863 1.00 95.38 104 GLN A O 1
ATOM 809 N N . ASP A 1 105 ? -15.707 -9.622 -4.938 1.00 95.19 105 ASP A N 1
ATOM 810 C CA . ASP A 1 105 ? -16.022 -10.349 -6.163 1.00 95.19 105 ASP A CA 1
ATOM 811 C C . ASP A 1 105 ? -15.518 -11.787 -6.030 1.00 95.19 105 ASP A C 1
ATOM 813 O O . ASP A 1 105 ? -14.370 -12.109 -6.352 1.00 95.19 105 ASP A O 1
ATOM 817 N N . GLY A 1 106 ? -16.364 -12.637 -5.446 1.00 92.25 106 GLY A N 1
ATOM 818 C CA . GLY A 1 106 ? -15.973 -13.984 -5.047 1.00 92.25 106 GLY A CA 1
ATOM 819 C C . GLY A 1 106 ? -14.855 -13.945 -4.005 1.00 92.25 106 GLY A C 1
ATOM 820 O O . GLY A 1 106 ? -15.040 -13.415 -2.915 1.00 92.25 106 GLY A O 1
ATOM 821 N N . GLU A 1 107 ? -13.699 -14.513 -4.343 1.00 90.00 107 GLU A N 1
ATOM 822 C CA . GLU A 1 107 ? -12.514 -14.528 -3.474 1.00 90.00 107 GLU A CA 1
ATOM 823 C C . GLU A 1 107 ? -11.653 -13.256 -3.571 1.00 90.00 107 GLU A C 1
ATOM 825 O O . GLU A 1 107 ? -10.691 -13.105 -2.819 1.00 90.00 107 GLU A O 1
ATOM 830 N N . PHE A 1 108 ? -11.980 -12.339 -4.487 1.00 94.12 108 PHE A N 1
ATOM 831 C CA . PHE A 1 108 ? -11.179 -11.147 -4.745 1.00 94.12 108 PHE A CA 1
ATOM 832 C C . PHE A 1 108 ? -11.784 -9.892 -4.125 1.00 94.12 108 PHE A C 1
ATOM 834 O O . PHE A 1 108 ? -12.981 -9.629 -4.238 1.00 94.12 108 PHE A O 1
ATOM 841 N N . THR A 1 109 ? -10.914 -9.052 -3.571 1.00 96.94 109 THR A N 1
ATOM 842 C CA . THR A 1 109 ? -11.257 -7.701 -3.122 1.00 96.94 109 THR A CA 1
ATOM 843 C C . THR A 1 109 ? -10.631 -6.678 -4.055 1.00 96.94 109 THR A C 1
ATOM 845 O O . THR A 1 109 ? -9.434 -6.722 -4.345 1.00 96.94 109 THR A O 1
ATOM 848 N N . TRP A 1 110 ? -11.446 -5.731 -4.504 1.00 98.00 110 TRP A N 1
ATOM 849 C CA . TRP A 1 110 ? -11.043 -4.647 -5.388 1.00 98.00 110 TRP A CA 1
ATOM 850 C C . TRP A 1 110 ? -11.177 -3.317 -4.669 1.00 98.00 110 TRP A C 1
ATOM 852 O O . TRP A 1 110 ? -12.129 -3.126 -3.917 1.00 98.00 110 TRP A O 1
ATOM 862 N N . ILE A 1 111 ? -10.282 -2.380 -4.975 1.00 98.06 111 ILE A N 1
ATOM 863 C CA . ILE A 1 111 ? -10.438 -0.973 -4.607 1.00 98.06 111 ILE A CA 1
ATOM 864 C C . ILE A 1 111 ? -10.416 -0.093 -5.855 1.00 98.06 111 ILE A C 1
ATOM 866 O O . ILE A 1 111 ? -9.715 -0.385 -6.824 1.00 98.06 111 ILE A O 1
ATOM 870 N N . THR A 1 112 ? -11.164 1.003 -5.820 1.00 97.81 112 THR A N 1
ATOM 871 C CA . THR A 1 112 ? -11.121 2.076 -6.812 1.00 97.81 112 THR A CA 1
ATOM 872 C C . THR A 1 112 ? -10.672 3.347 -6.115 1.00 97.81 112 THR A C 1
ATOM 874 O O . THR A 1 112 ? -11.311 3.811 -5.172 1.00 97.81 112 THR A O 1
ATOM 877 N N . ALA A 1 113 ? -9.560 3.901 -6.584 1.00 95.81 113 ALA A N 1
ATOM 878 C CA . ALA A 1 113 ? -8.939 5.084 -6.014 1.00 95.81 113 ALA A CA 1
ATOM 879 C C . ALA A 1 113 ? -8.511 6.048 -7.119 1.00 95.81 113 ALA A C 1
ATOM 881 O O . ALA A 1 113 ? -8.406 5.682 -8.293 1.00 95.81 113 ALA A O 1
ATOM 882 N N . ARG A 1 114 ? -8.249 7.291 -6.725 1.00 94.31 114 ARG A N 1
ATOM 883 C CA . ARG A 1 114 ? -7.774 8.328 -7.633 1.00 94.31 114 ARG A CA 1
ATOM 884 C C . ARG A 1 114 ? -6.309 8.077 -8.014 1.00 94.31 114 ARG A C 1
ATOM 886 O O . ARG A 1 114 ? -5.476 7.953 -7.113 1.00 94.31 114 ARG A O 1
ATOM 893 N N . PRO A 1 115 ? -5.960 8.010 -9.311 1.00 90.44 115 PRO A N 1
ATOM 894 C CA . PRO A 1 115 ? -4.588 7.730 -9.732 1.00 90.44 115 PRO A CA 1
ATOM 895 C C . PRO A 1 115 ? -3.592 8.801 -9.266 1.00 90.44 115 PRO A C 1
ATOM 897 O O . PRO A 1 115 ? -2.436 8.479 -9.011 1.00 90.44 115 PRO A O 1
ATOM 900 N N . GLU A 1 116 ? -4.029 10.052 -9.091 1.00 92.00 116 GLU A N 1
ATOM 901 C CA . GLU A 1 116 ? -3.195 11.159 -8.610 1.00 92.00 116 GLU A CA 1
ATOM 902 C C . GLU A 1 116 ? -2.707 11.009 -7.157 1.00 92.00 116 GLU A C 1
ATOM 904 O O . GLU A 1 116 ? -1.808 11.736 -6.740 1.00 92.00 116 GLU A O 1
ATOM 909 N N . TRP A 1 117 ? -3.264 10.073 -6.381 1.00 92.56 117 TRP A N 1
ATOM 910 C CA . TRP A 1 117 ? -2.781 9.768 -5.029 1.00 92.56 117 TRP A CA 1
ATOM 911 C C . TRP A 1 117 ? -1.552 8.858 -5.021 1.00 92.56 117 TRP A C 1
ATOM 913 O O . TRP A 1 117 ? -0.845 8.780 -4.015 1.00 92.56 117 TRP A O 1
ATOM 923 N N . ALA A 1 118 ? -1.280 8.162 -6.127 1.00 84.62 118 ALA A N 1
ATOM 924 C CA . ALA A 1 118 ? -0.052 7.402 -6.267 1.00 84.62 118 ALA A CA 1
ATOM 925 C C . ALA A 1 118 ? 1.131 8.368 -6.474 1.00 84.62 118 ALA A C 1
ATOM 927 O O . ALA A 1 118 ? 1.032 9.298 -7.278 1.00 84.62 118 ALA A O 1
ATOM 928 N N . PRO A 1 119 ? 2.281 8.153 -5.807 1.00 80.38 119 PRO A N 1
ATOM 929 C CA . PRO A 1 119 ? 3.453 8.975 -6.060 1.00 80.38 119 PRO A CA 1
ATOM 930 C C . PRO A 1 119 ? 3.896 8.812 -7.519 1.00 80.38 119 PRO A C 1
ATOM 932 O O . PRO A 1 119 ? 3.830 7.691 -8.043 1.00 80.38 119 PRO A O 1
ATOM 935 N N . PRO A 1 120 ? 4.405 9.877 -8.165 1.00 84.06 120 PRO A N 1
ATOM 936 C CA . PRO A 1 120 ? 4.861 9.798 -9.543 1.00 84.06 120 PRO A CA 1
ATOM 937 C C . PRO A 1 120 ? 5.914 8.699 -9.699 1.00 84.06 120 PRO A C 1
ATOM 939 O O . PRO A 1 120 ? 6.740 8.449 -8.813 1.00 84.06 120 PRO A O 1
ATOM 942 N N . ARG A 1 121 ? 5.851 8.016 -10.840 1.00 87.06 121 ARG A N 1
ATOM 943 C CA . ARG A 1 121 ? 6.764 6.940 -11.212 1.00 87.06 121 ARG A CA 1
ATOM 944 C C . ARG A 1 121 ? 7.577 7.399 -12.405 1.00 87.06 121 ARG A C 1
ATOM 946 O O . ARG A 1 121 ? 7.017 7.863 -13.395 1.00 87.06 121 ARG A O 1
ATOM 953 N N . MET A 1 122 ? 8.889 7.276 -12.299 1.00 91.56 122 MET A N 1
ATOM 954 C CA . MET A 1 122 ? 9.778 7.452 -13.434 1.00 91.56 122 MET A CA 1
ATOM 955 C C . MET A 1 122 ? 9.867 6.141 -14.200 1.00 91.56 122 MET A C 1
ATOM 957 O O . MET A 1 122 ? 9.930 5.071 -13.599 1.00 91.56 122 MET A O 1
ATOM 961 N N . PHE A 1 123 ? 9.919 6.234 -15.521 1.00 93.56 123 PHE A N 1
ATOM 962 C CA . PHE A 1 123 ? 10.100 5.087 -16.398 1.00 93.56 123 PHE A CA 1
ATOM 963 C C . PHE A 1 123 ? 11.388 5.285 -17.184 1.00 93.56 123 PHE A C 1
ATOM 965 O O . PHE A 1 123 ? 11.570 6.324 -17.818 1.00 93.56 123 PHE A O 1
ATOM 972 N N . GLN A 1 124 ? 12.275 4.297 -17.143 1.00 94.75 124 GLN A N 1
ATOM 973 C CA . GLN A 1 124 ? 13.486 4.277 -17.951 1.00 94.75 124 GLN A CA 1
ATOM 974 C C . GLN A 1 124 ? 13.465 3.039 -18.829 1.00 94.75 124 GLN A C 1
ATOM 976 O O . GLN A 1 124 ? 13.504 1.916 -18.328 1.00 94.75 124 GLN A O 1
ATOM 981 N N . GLN A 1 125 ? 13.399 3.269 -20.136 1.00 96.94 125 GLN A N 1
ATOM 982 C CA . GLN A 1 125 ? 13.473 2.203 -21.116 1.00 96.94 125 GLN A CA 1
ATOM 983 C C . GLN A 1 125 ? 14.938 1.825 -21.377 1.00 96.94 125 GLN A C 1
ATOM 985 O O . GLN A 1 125 ? 15.787 2.699 -21.551 1.00 96.94 125 GLN A O 1
ATOM 990 N N . TYR A 1 126 ? 15.212 0.528 -21.408 1.00 97.12 126 TYR A N 1
ATOM 991 C CA . TYR A 1 126 ? 16.484 -0.092 -21.769 1.00 97.12 126 TYR A CA 1
ATOM 992 C C . TYR A 1 126 ? 16.368 -0.756 -23.141 1.00 97.12 126 TYR A C 1
ATOM 994 O O . TYR A 1 126 ? 15.260 -0.972 -23.644 1.00 97.12 126 TYR A O 1
ATOM 1002 N N . ALA A 1 127 ? 17.508 -1.064 -23.762 1.00 97.44 127 ALA A N 1
ATOM 1003 C CA . ALA A 1 127 ? 17.513 -1.618 -25.110 1.00 97.44 127 ALA A CA 1
ATOM 1004 C C . ALA A 1 127 ? 17.033 -3.073 -25.130 1.00 97.44 127 ALA A C 1
ATOM 1006 O O . ALA A 1 127 ? 16.379 -3.488 -26.085 1.00 97.44 127 ALA A O 1
ATOM 1007 N N . THR A 1 128 ? 17.349 -3.844 -24.086 1.00 97.81 128 THR A N 1
ATOM 1008 C CA . THR A 1 128 ? 17.027 -5.276 -24.017 1.00 97.81 128 THR A CA 1
ATOM 1009 C C . THR A 1 128 ? 16.511 -5.690 -22.642 1.00 97.81 128 THR A C 1
ATOM 1011 O O . THR A 1 128 ? 16.818 -5.066 -21.625 1.00 97.81 128 THR A O 1
ATOM 1014 N N . ALA A 1 129 ? 15.732 -6.772 -22.606 1.00 97.62 129 ALA A N 1
ATOM 1015 C CA . ALA A 1 129 ? 15.270 -7.381 -21.361 1.00 97.62 129 ALA A CA 1
ATOM 1016 C C . ALA A 1 129 ? 16.432 -7.870 -20.478 1.00 97.62 129 ALA A C 1
ATOM 1018 O O . ALA A 1 129 ? 16.381 -7.704 -19.260 1.00 97.62 129 ALA A O 1
ATOM 1019 N N . ASP A 1 130 ? 17.503 -8.386 -21.091 1.00 97.69 130 ASP A N 1
ATOM 1020 C CA . ASP A 1 130 ? 18.702 -8.852 -20.386 1.00 97.69 130 ASP A CA 1
ATOM 1021 C C . ASP A 1 130 ? 19.401 -7.717 -19.622 1.00 97.69 130 ASP A C 1
ATOM 1023 O O . ASP A 1 130 ? 19.868 -7.921 -18.502 1.00 97.69 130 ASP A O 1
ATOM 1027 N N . GLU A 1 131 ? 19.434 -6.498 -20.176 1.00 97.19 131 GLU A N 1
ATOM 1028 C CA . GLU A 1 131 ? 19.975 -5.324 -19.475 1.00 97.19 131 GLU A CA 1
ATOM 1029 C C . GLU A 1 131 ? 19.165 -4.977 -18.225 1.00 97.19 131 GLU A C 1
ATOM 1031 O O . GLU A 1 131 ? 19.749 -4.663 -17.188 1.00 97.19 131 GLU A O 1
ATOM 1036 N N . VAL A 1 132 ? 17.831 -5.045 -18.309 1.00 96.88 132 VAL A N 1
ATOM 1037 C CA . VAL A 1 132 ? 16.946 -4.816 -17.156 1.00 96.88 132 VAL A CA 1
ATOM 1038 C C . VAL A 1 132 ? 17.186 -5.886 -16.097 1.00 96.88 132 VAL A C 1
ATOM 1040 O O . VAL A 1 132 ? 17.302 -5.565 -14.913 1.00 96.88 132 VAL A O 1
ATOM 1043 N N . GLU A 1 133 ? 17.297 -7.148 -16.509 1.00 95.38 133 GLU A N 1
ATOM 1044 C CA . GLU A 1 133 ? 17.526 -8.262 -15.592 1.00 95.38 133 GLU A CA 1
ATOM 1045 C C . GLU A 1 133 ? 18.860 -8.144 -14.864 1.00 95.38 133 GLU A C 1
ATOM 1047 O O . GLU A 1 133 ? 18.922 -8.317 -13.646 1.00 95.38 133 GLU A O 1
ATOM 1052 N N . ALA A 1 134 ? 19.908 -7.752 -15.586 1.00 95.88 134 ALA A N 1
ATOM 1053 C CA . ALA A 1 134 ? 21.255 -7.618 -15.059 1.00 95.88 134 ALA A CA 1
ATOM 1054 C C . ALA A 1 134 ? 21.446 -6.442 -14.079 1.00 95.88 134 ALA A C 1
ATOM 1056 O O . ALA A 1 134 ? 22.524 -6.326 -13.494 1.00 95.88 134 ALA A O 1
ATOM 1057 N N . LEU A 1 135 ? 20.449 -5.566 -13.869 1.00 93.12 135 LEU A N 1
ATOM 1058 C CA . LEU A 1 135 ? 20.577 -4.426 -12.952 1.00 93.12 135 LEU A CA 1
ATOM 1059 C C . LEU A 1 135 ? 20.840 -4.897 -11.505 1.00 93.12 135 LEU A C 1
ATOM 1061 O O . LEU A 1 135 ? 19.966 -5.481 -10.872 1.00 93.12 135 LEU A O 1
ATOM 1065 N N . PRO A 1 136 ? 21.992 -4.604 -10.885 1.00 88.81 136 PRO A N 1
ATOM 1066 C CA . PRO A 1 136 ? 22.229 -5.023 -9.500 1.00 88.81 136 PRO A CA 1
ATOM 1067 C C . PRO A 1 136 ? 21.364 -4.245 -8.490 1.00 88.81 136 PRO A C 1
ATOM 1069 O O . PRO A 1 136 ? 21.214 -4.655 -7.345 1.00 88.81 136 PRO A O 1
ATOM 1072 N N . GLY A 1 137 ? 20.794 -3.117 -8.911 1.00 87.19 137 GLY A N 1
ATOM 1073 C CA . GLY A 1 137 ? 19.970 -2.214 -8.119 1.00 87.19 137 GLY A CA 1
ATOM 1074 C C . GLY A 1 137 ? 19.568 -0.999 -8.960 1.00 87.19 137 GLY A C 1
ATOM 1075 O O . GLY A 1 137 ? 19.822 -0.984 -10.170 1.00 87.19 137 GLY A O 1
ATOM 1076 N N . PRO A 1 138 ? 18.963 0.036 -8.352 1.00 85.06 138 PRO A N 1
ATOM 1077 C CA . PRO A 1 138 ? 18.615 1.240 -9.089 1.00 85.06 138 PRO A CA 1
ATOM 1078 C C . PRO A 1 138 ? 19.874 1.937 -9.633 1.00 85.06 138 PRO A C 1
ATOM 1080 O O . PRO A 1 138 ? 20.815 2.156 -8.865 1.00 85.06 138 PRO A O 1
ATOM 1083 N N . PRO A 1 139 ? 19.894 2.379 -10.905 1.00 85.50 139 PRO A N 1
ATOM 1084 C CA . PRO A 1 139 ? 20.912 3.316 -11.376 1.00 85.50 139 PRO A CA 1
ATOM 1085 C C . PRO A 1 139 ? 20.857 4.629 -10.569 1.00 85.50 139 PRO A C 1
ATOM 1087 O O . PRO A 1 139 ? 19.832 4.909 -9.932 1.00 85.50 139 PRO A O 1
ATOM 1090 N N . PRO A 1 140 ? 21.910 5.467 -10.605 1.00 85.62 140 PRO A N 1
ATOM 1091 C CA . PRO A 1 140 ? 21.887 6.784 -9.971 1.00 85.62 140 PRO A CA 1
ATOM 1092 C C . PRO A 1 140 ? 20.682 7.627 -10.416 1.00 85.62 140 PRO A C 1
ATOM 1094 O O . PRO A 1 140 ? 20.312 7.629 -11.590 1.00 85.62 140 PRO A O 1
ATOM 1097 N N . GLY A 1 141 ? 20.061 8.334 -9.475 1.00 85.19 141 GLY A N 1
ATOM 1098 C CA . GLY A 1 141 ? 18.904 9.194 -9.718 1.00 85.19 141 GLY A CA 1
ATOM 1099 C C . GLY A 1 141 ? 17.976 9.270 -8.508 1.00 85.19 141 GLY A C 1
ATOM 1100 O O . GLY A 1 141 ? 18.199 8.605 -7.498 1.00 85.19 141 GLY A O 1
ATOM 1101 N N . GLU A 1 142 ? 16.918 10.064 -8.634 1.00 83.44 142 GLU A N 1
ATOM 1102 C CA . GLU A 1 142 ? 15.931 10.300 -7.577 1.00 83.44 142 GLU A CA 1
ATOM 1103 C C . GLU A 1 142 ? 14.567 9.706 -7.938 1.00 83.44 142 GLU A C 1
ATOM 1105 O O . GLU A 1 142 ? 14.278 9.439 -9.104 1.00 83.44 142 GLU A O 1
ATOM 1110 N N . GLY A 1 143 ? 13.723 9.487 -6.932 1.00 83.62 143 GLY A N 1
ATOM 1111 C CA . GLY A 1 143 ? 12.354 9.016 -7.129 1.00 83.62 143 GLY A CA 1
ATOM 1112 C C . GLY A 1 143 ? 12.229 7.539 -7.512 1.00 83.62 143 GLY A C 1
ATOM 1113 O O . GLY A 1 143 ? 13.204 6.849 -7.823 1.00 83.62 143 GLY A O 1
ATOM 1114 N N . TRP A 1 144 ? 10.989 7.057 -7.468 1.00 87.94 144 TRP A N 1
ATOM 1115 C CA . TRP A 1 144 ? 10.648 5.665 -7.747 1.00 87.94 144 TRP A CA 1
ATOM 1116 C C . TRP A 1 144 ? 10.796 5.375 -9.242 1.00 87.94 144 TRP A C 1
ATOM 1118 O O . TRP A 1 144 ? 10.139 6.015 -10.066 1.00 87.94 144 TRP A O 1
ATOM 1128 N N . LEU A 1 145 ? 11.633 4.399 -9.584 1.00 91.25 145 LEU A N 1
ATOM 1129 C CA . LEU A 1 145 ? 11.963 4.037 -10.958 1.00 91.25 145 LEU A CA 1
ATOM 1130 C C . LEU A 1 145 ? 11.357 2.687 -11.353 1.00 91.25 145 LEU A C 1
ATOM 1132 O O . LEU A 1 145 ? 11.520 1.704 -10.640 1.00 91.25 145 LEU A O 1
ATOM 1136 N N . TYR A 1 146 ? 10.753 2.622 -12.532 1.00 94.12 146 TYR A N 1
ATOM 1137 C CA . TYR A 1 146 ? 10.574 1.392 -13.294 1.00 94.12 146 TYR A CA 1
ATOM 1138 C C . TYR A 1 146 ? 11.595 1.357 -14.433 1.00 94.12 146 TYR A C 1
ATOM 1140 O O . TYR A 1 146 ? 11.492 2.125 -15.393 1.00 94.12 146 TYR A O 1
ATOM 1148 N N . ALA A 1 147 ? 12.585 0.474 -14.320 1.00 95.81 147 ALA A N 1
ATOM 1149 C CA . ALA A 1 147 ? 13.463 0.124 -15.429 1.00 95.81 147 ALA A CA 1
ATOM 1150 C C . ALA A 1 147 ? 12.766 -0.951 -16.259 1.00 95.81 147 ALA A C 1
ATOM 1152 O O . ALA A 1 147 ? 12.328 -1.952 -15.691 1.00 95.81 147 ALA A O 1
ATOM 1153 N N . TRP A 1 148 ? 12.627 -0.754 -17.566 1.00 97.81 148 TRP A N 1
ATOM 1154 C CA . TRP A 1 148 ? 11.889 -1.692 -18.408 1.00 97.81 148 TRP A CA 1
ATOM 1155 C C . TRP A 1 148 ? 12.458 -1.794 -19.820 1.00 97.81 148 TRP A C 1
ATOM 1157 O O . TRP A 1 148 ? 13.140 -0.889 -20.283 1.00 97.81 148 TRP A O 1
ATOM 1167 N N . ALA A 1 149 ? 12.170 -2.888 -20.513 1.00 98.25 149 ALA A N 1
ATOM 1168 C CA . ALA A 1 149 ? 12.470 -3.073 -21.927 1.00 98.25 149 ALA A CA 1
ATOM 1169 C C . ALA A 1 149 ? 11.395 -3.955 -22.565 1.00 98.25 149 ALA A C 1
ATOM 1171 O O . ALA A 1 149 ? 10.733 -4.738 -21.878 1.00 98.25 149 ALA A O 1
ATOM 1172 N N . TRP A 1 150 ? 11.228 -3.844 -23.881 1.00 98.31 150 TRP A N 1
ATOM 1173 C CA . TRP A 1 150 ? 10.398 -4.784 -24.625 1.00 98.31 150 TRP A CA 1
ATOM 1174 C C . TRP A 1 150 ? 11.062 -6.163 -24.629 1.00 98.31 150 TRP A C 1
ATOM 1176 O O . TRP A 1 150 ? 12.205 -6.308 -25.056 1.00 98.31 150 TRP A O 1
ATOM 1186 N N . GLU A 1 151 ? 10.331 -7.176 -24.170 1.00 97.31 151 GLU A N 1
ATOM 1187 C CA . GLU A 1 151 ? 10.657 -8.578 -24.458 1.00 97.31 151 GLU A CA 1
ATOM 1188 C C . GLU A 1 151 ? 10.075 -8.977 -25.816 1.00 97.31 151 GLU A C 1
ATOM 1190 O O . GLU A 1 151 ? 10.705 -9.691 -26.591 1.00 97.31 151 GLU A O 1
ATOM 1195 N N . ASP A 1 152 ? 8.865 -8.492 -26.106 1.00 97.06 152 ASP A N 1
ATOM 1196 C CA . ASP A 1 152 ? 8.175 -8.635 -27.384 1.00 97.06 152 ASP A CA 1
ATOM 1197 C C . ASP A 1 152 ? 7.197 -7.464 -27.543 1.00 97.06 152 ASP A C 1
ATOM 1199 O O . ASP A 1 152 ? 6.118 -7.448 -26.947 1.00 97.06 152 ASP A O 1
ATOM 1203 N N . GLU A 1 153 ? 7.590 -6.466 -28.333 1.00 96.56 153 GLU A N 1
ATOM 1204 C CA . GLU A 1 153 ? 6.794 -5.256 -28.561 1.00 96.56 153 GLU A CA 1
ATOM 1205 C C . GLU A 1 153 ? 5.501 -5.548 -29.327 1.00 96.56 153 GLU A C 1
ATOM 1207 O O . GLU A 1 153 ? 4.442 -5.027 -28.980 1.00 96.56 153 GLU A O 1
ATOM 1212 N N . ALA A 1 154 ? 5.554 -6.438 -30.322 1.00 97.12 154 ALA A N 1
ATOM 1213 C CA . ALA A 1 154 ? 4.384 -6.793 -31.120 1.00 97.12 154 ALA A CA 1
ATOM 1214 C C . ALA A 1 154 ? 3.305 -7.480 -30.271 1.00 97.12 154 ALA A C 1
ATOM 1216 O O . ALA A 1 154 ? 2.113 -7.317 -30.533 1.00 97.12 154 ALA A O 1
ATOM 1217 N N . ALA A 1 155 ? 3.715 -8.222 -29.240 1.00 96.56 155 ALA A N 1
ATOM 1218 C CA . ALA A 1 155 ? 2.812 -8.856 -28.289 1.00 96.56 155 ALA A CA 1
ATOM 1219 C C . ALA A 1 155 ? 2.547 -8.034 -27.013 1.00 96.56 155 ALA A C 1
ATOM 1221 O O . ALA A 1 155 ? 1.842 -8.520 -26.127 1.00 96.56 155 ALA A O 1
ATOM 1222 N N . GLY A 1 156 ? 3.110 -6.827 -26.887 1.00 95.88 156 GLY A N 1
ATOM 1223 C CA . GLY A 1 156 ? 2.932 -5.969 -25.714 1.00 95.88 156 GLY A CA 1
ATOM 1224 C C . GLY A 1 156 ? 3.543 -6.527 -24.421 1.00 95.88 156 GLY A C 1
ATOM 1225 O O . GLY A 1 156 ? 3.035 -6.236 -23.338 1.00 95.88 156 GLY A O 1
ATOM 1226 N N . ARG A 1 157 ? 4.602 -7.345 -24.507 1.00 97.25 157 ARG A N 1
ATOM 1227 C CA . ARG A 1 157 ? 5.282 -7.935 -23.341 1.00 97.25 157 ARG A CA 1
ATOM 1228 C C . ARG A 1 157 ? 6.556 -7.173 -22.992 1.00 97.25 157 ARG A C 1
ATOM 1230 O O . ARG A 1 157 ? 7.408 -6.938 -23.851 1.00 97.25 157 ARG A O 1
ATOM 1237 N N . VAL A 1 158 ? 6.698 -6.834 -21.714 1.00 97.56 158 VAL A N 1
ATOM 1238 C CA . VAL A 1 158 ? 7.847 -6.099 -21.173 1.00 97.56 158 VAL A CA 1
ATOM 1239 C C . VAL A 1 158 ? 8.517 -6.877 -20.049 1.00 97.56 158 VAL A C 1
ATOM 1241 O O . VAL A 1 158 ? 7.835 -7.477 -19.217 1.00 97.56 158 VAL A O 1
ATOM 1244 N N . ARG A 1 159 ? 9.844 -6.757 -19.958 1.00 97.31 159 ARG A N 1
ATOM 1245 C CA . ARG A 1 159 ? 10.579 -7.022 -18.720 1.00 97.31 159 ARG A CA 1
ATOM 1246 C C . ARG A 1 159 ? 10.656 -5.723 -17.945 1.00 97.31 159 ARG A C 1
ATOM 1248 O O . ARG A 1 159 ? 11.052 -4.707 -18.513 1.00 97.31 159 ARG A O 1
ATOM 1255 N N . ALA A 1 160 ? 10.312 -5.743 -16.662 1.00 96.06 160 ALA A N 1
ATOM 1256 C CA . ALA A 1 160 ? 10.407 -4.564 -15.812 1.00 96.06 160 ALA A CA 1
ATOM 1257 C C . ALA A 1 160 ? 10.938 -4.913 -14.421 1.00 96.06 160 ALA A C 1
ATOM 1259 O O . ALA A 1 160 ? 10.642 -5.978 -13.881 1.00 96.06 160 ALA A O 1
ATOM 1260 N N . ARG A 1 161 ? 11.681 -3.981 -13.824 1.00 94.00 161 ARG A N 1
ATOM 1261 C CA . ARG A 1 161 ? 12.086 -4.004 -12.416 1.00 94.00 161 ARG A CA 1
ATOM 1262 C C . ARG A 1 161 ? 11.751 -2.675 -11.757 1.00 94.00 161 ARG A C 1
ATOM 1264 O O . ARG A 1 161 ? 11.999 -1.609 -12.324 1.00 94.00 161 ARG A O 1
ATOM 1271 N N . ALA A 1 162 ? 11.165 -2.753 -10.567 1.00 90.19 162 ALA A N 1
ATOM 1272 C CA . ALA A 1 162 ? 10.754 -1.600 -9.781 1.00 90.19 162 ALA A CA 1
ATOM 1273 C C . ALA A 1 162 ? 11.801 -1.289 -8.710 1.00 90.19 162 ALA A C 1
ATOM 1275 O O . ALA A 1 162 ? 12.234 -2.173 -7.978 1.00 90.19 162 ALA A O 1
ATOM 1276 N N . PHE A 1 163 ? 12.170 -0.021 -8.588 1.00 88.75 163 PHE A N 1
ATOM 1277 C CA . PHE A 1 163 ? 13.091 0.462 -7.574 1.00 88.75 163 PHE A CA 1
ATOM 1278 C C . PHE A 1 163 ? 12.461 1.648 -6.841 1.00 88.75 163 PHE A C 1
ATOM 1280 O O . PHE A 1 163 ? 12.470 2.766 -7.363 1.00 88.75 163 PHE A O 1
ATOM 1287 N N . PRO A 1 164 ? 11.939 1.442 -5.621 1.00 77.00 164 PRO A N 1
ATOM 1288 C CA . PRO A 1 164 ? 11.312 2.503 -4.839 1.00 77.00 164 PRO A CA 1
ATOM 1289 C C . PRO A 1 164 ? 12.257 3.658 -4.499 1.00 77.00 164 PRO A C 1
ATOM 1291 O O . PRO A 1 164 ? 11.790 4.764 -4.235 1.00 77.00 164 PRO A O 1
ATOM 1294 N N . ARG A 1 165 ? 13.576 3.390 -4.477 1.00 77.12 165 ARG A N 1
ATOM 1295 C CA . ARG A 1 165 ? 14.633 4.297 -3.989 1.00 77.12 165 ARG A CA 1
ATOM 1296 C C . ARG A 1 165 ? 14.295 4.919 -2.624 1.00 77.12 165 ARG A C 1
ATOM 1298 O O . ARG A 1 165 ? 14.695 6.042 -2.326 1.00 77.12 165 ARG A O 1
ATOM 1305 N N . ARG A 1 166 ? 13.549 4.195 -1.782 1.00 66.50 166 ARG A N 1
ATOM 1306 C CA . ARG A 1 166 ? 13.252 4.607 -0.408 1.00 66.50 166 ARG A CA 1
ATOM 1307 C C . ARG A 1 166 ? 14.555 4.492 0.383 1.00 66.50 166 ARG A C 1
ATOM 1309 O O . ARG A 1 166 ? 15.101 3.400 0.496 1.00 66.50 166 ARG A O 1
ATOM 1316 N N . GLY A 1 167 ? 15.064 5.595 0.931 1.00 57.41 167 GLY A N 1
ATOM 1317 C CA . GLY A 1 167 ? 16.281 5.612 1.760 1.00 57.41 167 GLY A CA 1
ATOM 1318 C C . GLY A 1 167 ? 16.146 4.885 3.108 1.00 57.41 167 GLY A C 1
ATOM 1319 O O . GLY A 1 167 ? 16.963 5.100 3.994 1.00 57.41 167 GLY A O 1
ATOM 1320 N N . GLU A 1 168 ? 15.108 4.065 3.285 1.00 55.12 168 GLU A N 1
ATOM 1321 C CA . GLU A 1 168 ? 14.622 3.597 4.586 1.00 55.12 168 GLU A CA 1
ATOM 1322 C C . GLU A 1 168 ? 14.988 2.145 4.915 1.00 55.12 168 GLU A C 1
ATOM 1324 O O . GLU A 1 168 ? 14.501 1.601 5.898 1.00 55.12 168 GLU A O 1
ATOM 1329 N N . GLY A 1 169 ? 15.851 1.496 4.127 1.00 51.12 169 GLY A N 1
ATOM 1330 C CA . GLY A 1 169 ? 16.379 0.167 4.470 1.00 51.12 169 GLY A CA 1
ATOM 1331 C C . GLY A 1 169 ? 15.338 -0.961 4.533 1.00 51.12 169 GLY A C 1
ATOM 1332 O O . GLY A 1 169 ? 15.669 -2.053 4.988 1.00 51.12 169 GLY A O 1
ATOM 1333 N N . ILE A 1 170 ? 14.104 -0.724 4.073 1.00 55.75 170 ILE A N 1
ATOM 1334 C CA . ILE A 1 170 ? 13.092 -1.768 3.901 1.00 55.75 170 ILE A CA 1
ATOM 1335 C C . ILE A 1 170 ? 13.505 -2.599 2.686 1.00 55.75 170 ILE A C 1
ATOM 1337 O O . ILE A 1 170 ? 13.545 -2.095 1.562 1.00 55.75 170 ILE A O 1
ATOM 1341 N N . VAL A 1 171 ? 13.862 -3.858 2.932 1.00 50.97 171 VAL A N 1
ATOM 1342 C CA . VAL A 1 171 ? 14.111 -4.837 1.874 1.00 50.97 171 VAL A CA 1
ATOM 1343 C C . VAL A 1 171 ? 12.748 -5.283 1.355 1.00 50.97 171 VAL A C 1
ATOM 1345 O O . VAL A 1 171 ? 12.050 -6.052 2.009 1.00 50.97 171 VAL A O 1
ATOM 1348 N N . GLU A 1 172 ? 12.352 -4.740 0.210 1.00 47.44 172 GLU A N 1
ATOM 1349 C CA . GLU A 1 172 ? 11.245 -5.263 -0.588 1.00 47.44 172 GLU A CA 1
ATOM 1350 C C . GLU A 1 172 ? 11.851 -6.324 -1.532 1.00 47.44 172 GLU A C 1
ATOM 1352 O O . GLU A 1 172 ? 12.816 -6.016 -2.236 1.00 47.44 172 GLU A O 1
ATOM 1357 N N . ASP A 1 173 ? 11.366 -7.571 -1.451 1.00 41.56 173 ASP A N 1
ATOM 1358 C CA . ASP A 1 173 ? 11.781 -8.713 -2.297 1.00 41.56 173 ASP A CA 1
ATOM 1359 C C . ASP A 1 173 ? 11.190 -8.599 -3.714 1.00 41.56 173 ASP A C 1
ATOM 1361 O O . ASP A 1 173 ? 9.974 -8.299 -3.819 1.00 41.56 173 ASP A O 1
#

Radius of gyration: 17.82 Å; chains: 1; bounding box: 41×34×52 Å